Protein AF-A0A7S1YH82-F1 (afdb_monomer)

pLDDT: mean 71.72, std 12.88, range [44.72, 89.5]

Organism: NCBI:txid210454

Nearest PDB structures (foldseek):
  5imd-assembly1_A  TM=9.233E-01  e=1.480E-02  Xanthomonas campestris pv. campestris str. ATCC 33913
  5io2-assembly1_A  TM=9.195E-01  e=2.665E-02  Xanthomonas campestris pv. campestris str. ATCC 33913
  3gkm-assembly1_A  TM=9.336E-01  e=3.037E-02  Xanthomonas campestris pv. campestris
  5x6z-assembly1_D  TM=4.766E-01  e=1.179E+00  Rice dwarf virus (isolate O)
  5x6z-assembly1_C  TM=4.764E-01  e=1.988E+00  Rice dwarf virus (isolate O)

Solvent-accessible surface area (backbone atoms only — not comparable to full-atom values): 7004 Å² total; per-residue (Å²): 120,50,44,36,35,43,81,36,51,74,74,93,72,70,92,70,78,81,88,51,94,91,55,84,78,80,77,43,47,37,50,18,57,52,80,92,45,73,45,41,47,59,46,47,48,58,48,74,58,90,58,99,65,87,60,64,73,35,84,46,71,49,76,49,76,45,90,45,76,91,42,81,74,54,46,59,56,51,16,55,52,54,66,42,43,63,61,38,47,76,69,32,34,47,55,33,41,33,30,61,44,54,45,71,55,48,51,55,45,51,54,55,28,51,68,73,47,108

Foldseek 3Di:
DKEAECVLPPPVPPPDDDDDPVDDDDWRWQDILDNVDIDTPVCVQCPNDDPPPPPNDQDEEDEAEDAAAPDPVVLVVVLVVVLCCVVCVVVSYYYYYYHHDDSVSVNVRVVSSVVVND

Secondary structure (DSSP, 8-state):
-EEE-GGGS-GGG-------TTS-PPPPEEEBSSTTSEEEHHHHHHT-S-SS---TT--EEEEEE-SSTT-HHHHHHHHHHHHTHHHHHHTTEEEEEE-SS-HHHHHHHHHHHHHHH-

Mean predicted aligned error: 9.6 Å

Sequence (118 aa):
MAIAHPELLNMHRWKRTMLQIGSKFPNLRGFAQDPRKRFDLYKYIDGDDTDNSSNKNTSWSIIFVHPGDFTPVCLTELGAAAEMRIEFRNRAIKLIGFSCNDSASHRRWIRDIEYISG

Structure (mmCIF, N/CA/C/O backbone):
data_AF-A0A7S1YH82-F1
#
_entry.id   AF-A0A7S1YH82-F1
#
loop_
_atom_site.group_PDB
_atom_site.id
_atom_site.type_symbol
_atom_site.label_atom_id
_atom_site.label_alt_id
_atom_site.label_comp_id
_atom_site.label_asym_id
_atom_site.label_entity_id
_atom_site.label_seq_id
_atom_site.pdbx_PDB_ins_code
_atom_site.Cartn_x
_atom_site.Cartn_y
_atom_site.Cartn_z
_atom_site.occupancy
_atom_site.B_iso_or_equiv
_atom_site.auth_seq_id
_atom_site.auth_comp_id
_atom_site.auth_asym_id
_atom_site.auth_atom_id
_atom_site.pdbx_PDB_model_num
ATOM 1 N N . MET A 1 1 ? 5.098 2.614 6.540 1.00 55.72 1 MET A N 1
ATOM 2 C CA . MET A 1 1 ? 4.382 2.291 5.293 1.00 55.72 1 MET A CA 1
ATOM 3 C C . MET A 1 1 ? 4.760 0.868 4.930 1.00 55.72 1 MET A C 1
ATOM 5 O O . MET A 1 1 ? 5.943 0.565 4.996 1.00 55.72 1 MET A O 1
ATOM 9 N N . ALA A 1 2 ? 3.798 -0.007 4.638 1.00 58.84 2 ALA A N 1
ATOM 10 C CA . ALA A 1 2 ? 4.096 -1.363 4.157 1.00 58.84 2 ALA A CA 1
ATOM 11 C C . ALA A 1 2 ? 4.089 -1.376 2.620 1.00 58.84 2 ALA A C 1
ATOM 13 O O . ALA A 1 2 ? 3.199 -0.754 2.053 1.00 58.84 2 ALA A O 1
ATOM 14 N N . ILE A 1 3 ? 5.042 -2.058 1.964 1.00 58.09 3 ILE A N 1
ATOM 15 C CA . ILE A 1 3 ? 5.039 -2.281 0.501 1.00 58.09 3 ILE A CA 1
ATOM 16 C C . ILE A 1 3 ? 4.804 -3.763 0.201 1.00 58.09 3 ILE A C 1
ATOM 18 O O . ILE A 1 3 ? 5.516 -4.607 0.749 1.00 58.09 3 ILE A O 1
ATOM 22 N N . ALA A 1 4 ? 3.803 -4.072 -0.627 1.00 57.53 4 ALA A N 1
ATOM 23 C CA . ALA A 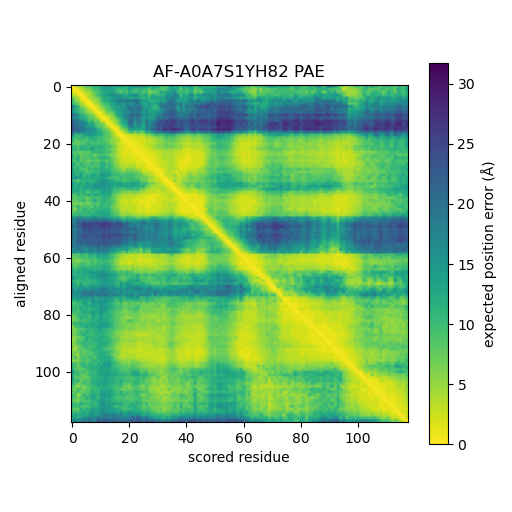1 4 ? 3.263 -5.420 -0.825 1.00 57.53 4 ALA A CA 1
ATOM 24 C C . ALA A 1 4 ? 3.363 -5.901 -2.303 1.00 57.53 4 ALA A C 1
ATOM 26 O O . ALA A 1 4 ? 3.200 -5.087 -3.207 1.00 57.53 4 ALA A O 1
ATOM 27 N N . HIS A 1 5 ? 3.623 -7.207 -2.514 1.00 55.81 5 HIS A N 1
ATOM 28 C CA . HIS A 1 5 ? 3.981 -7.898 -3.783 1.00 55.81 5 HIS A CA 1
ATOM 29 C C . HIS A 1 5 ? 2.782 -8.319 -4.686 1.00 55.81 5 HIS A C 1
ATOM 31 O O . HIS A 1 5 ? 1.675 -8.485 -4.190 1.00 55.81 5 HIS A O 1
ATOM 37 N N . PRO A 1 6 ? 2.925 -8.659 -5.984 1.00 52.34 6 PRO A N 1
ATOM 38 C CA . PRO A 1 6 ? 1.801 -9.168 -6.793 1.00 52.34 6 PRO A CA 1
ATOM 39 C C . PRO A 1 6 ? 1.473 -10.660 -6.616 1.00 52.34 6 PRO A C 1
ATOM 41 O O . PRO A 1 6 ? 0.365 -11.060 -6.947 1.00 52.34 6 PRO A O 1
ATOM 44 N N . GLU A 1 7 ? 2.341 -11.501 -6.036 1.00 52.88 7 GLU A N 1
ATOM 45 C CA . GLU A 1 7 ? 1.966 -12.888 -5.630 1.00 52.88 7 GLU A CA 1
ATOM 46 C C . GLU A 1 7 ? 0.819 -12.925 -4.599 1.00 52.88 7 GLU A C 1
ATOM 48 O O . GLU A 1 7 ? 0.230 -13.974 -4.337 1.00 52.88 7 GLU A O 1
ATOM 53 N N . LEU A 1 8 ? 0.456 -11.762 -4.046 1.00 50.41 8 LEU A N 1
ATOM 54 C CA . LEU A 1 8 ? -0.763 -11.530 -3.267 1.00 50.41 8 LEU A CA 1
ATOM 55 C C . LEU A 1 8 ? -2.041 -11.715 -4.108 1.00 50.41 8 LEU A C 1
ATOM 57 O O . LEU A 1 8 ? -3.131 -11.898 -3.562 1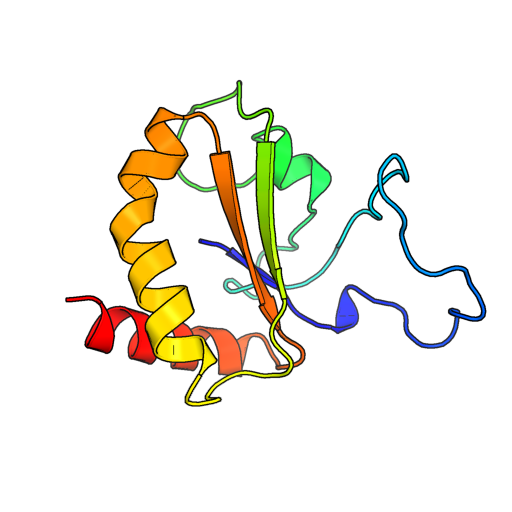.00 50.41 8 LEU A O 1
ATOM 61 N N . LEU A 1 9 ? -1.911 -11.672 -5.434 1.00 51.53 9 LEU A N 1
ATOM 62 C CA . LEU A 1 9 ? -2.965 -11.799 -6.424 1.00 51.53 9 LEU A CA 1
ATOM 63 C C . LEU A 1 9 ? -2.715 -13.093 -7.200 1.00 51.53 9 LEU A C 1
ATOM 65 O O . LEU A 1 9 ? -1.852 -13.182 -8.062 1.00 51.53 9 LEU A O 1
ATOM 69 N N . ASN A 1 10 ? -3.485 -14.135 -6.903 1.00 46.88 10 ASN A N 1
ATOM 70 C CA . ASN A 1 10 ? -3.457 -15.375 -7.674 1.00 46.88 10 ASN A CA 1
ATOM 71 C C . ASN A 1 10 ? -4.076 -15.104 -9.069 1.00 46.88 10 ASN A C 1
ATOM 73 O O . ASN A 1 10 ? -5.286 -15.255 -9.272 1.00 46.88 10 ASN A O 1
ATOM 77 N N . MET A 1 11 ? -3.262 -14.583 -9.996 1.00 46.19 11 MET A N 1
ATOM 78 C CA . MET A 1 11 ? -3.685 -13.932 -11.250 1.00 46.19 11 MET A CA 1
ATOM 79 C C . MET A 1 11 ? -4.391 -14.873 -12.239 1.00 46.19 11 MET A C 1
ATOM 81 O O . MET A 1 11 ? -5.148 -14.411 -13.087 1.00 46.19 11 MET A O 1
ATOM 85 N N . HIS A 1 12 ? -4.254 -16.194 -12.094 1.00 46.94 12 HIS A N 1
ATOM 86 C CA . HIS A 1 12 ? -4.884 -17.173 -12.990 1.00 46.94 12 HIS A CA 1
ATOM 87 C C . HIS A 1 12 ? -6.394 -17.391 -12.755 1.00 46.94 12 HIS A C 1
ATOM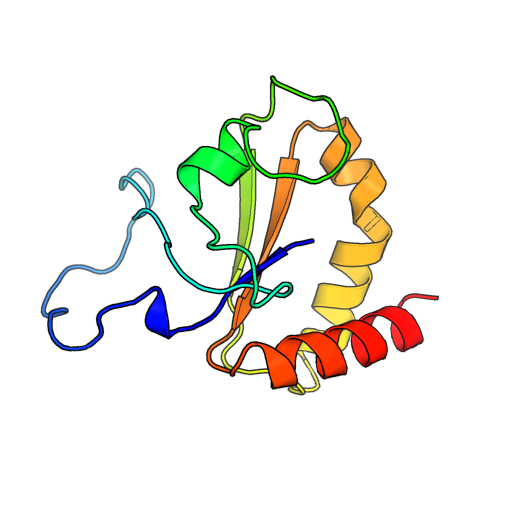 89 O O . HIS A 1 12 ? -7.027 -18.141 -13.496 1.00 46.94 12 HIS A O 1
ATOM 95 N N . ARG A 1 13 ? -7.007 -16.737 -11.752 1.00 45.59 13 ARG A N 1
ATOM 96 C CA . ARG A 1 13 ? -8.420 -16.951 -11.364 1.00 45.59 13 ARG A CA 1
ATOM 97 C C . ARG A 1 13 ? -9.323 -15.715 -11.489 1.00 45.59 13 ARG A C 1
ATOM 99 O O . ARG A 1 13 ? -10.401 -15.686 -10.892 1.00 45.59 13 ARG A O 1
ATOM 106 N N . TRP A 1 14 ? -8.924 -14.697 -12.252 1.00 44.72 14 TRP A N 1
ATOM 107 C CA . TRP A 1 14 ? -9.704 -13.463 -12.405 1.00 44.72 14 TRP A CA 1
ATOM 108 C C . TRP A 1 14 ? -10.400 -13.374 -13.767 1.00 44.72 14 TRP A C 1
ATOM 110 O O . TRP A 1 14 ? -9.931 -12.741 -14.701 1.00 44.72 14 TRP A O 1
ATOM 120 N N . LYS A 1 15 ? -11.595 -13.968 -13.838 1.00 52.12 15 LYS A N 1
ATOM 121 C CA . LYS A 1 15 ? -12.680 -13.526 -14.736 1.00 52.12 15 LYS A CA 1
ATOM 122 C C . LYS A 1 15 ? -13.664 -12.574 -14.016 1.00 52.12 15 LYS A C 1
ATOM 124 O O . LYS A 1 15 ? -14.826 -12.504 -14.393 1.00 52.12 15 LYS A O 1
ATOM 129 N N . ARG A 1 16 ? -13.278 -11.909 -12.918 1.00 57.25 16 ARG A N 1
ATOM 130 C CA . ARG A 1 16 ? -14.243 -11.370 -11.936 1.00 57.25 16 ARG A CA 1
ATOM 131 C C . ARG A 1 16 ? -14.153 -9.854 -11.737 1.00 57.25 16 ARG A C 1
ATOM 133 O O . ARG A 1 16 ? -13.107 -9.338 -11.384 1.00 57.25 16 ARG A O 1
ATOM 140 N N . THR A 1 17 ? -15.292 -9.213 -11.988 1.00 60.12 17 THR A N 1
ATOM 141 C CA . THR A 1 17 ? -15.822 -7.919 -11.527 1.00 60.12 17 THR A CA 1
ATOM 142 C C . THR A 1 17 ? -14.826 -6.897 -10.971 1.00 60.12 17 THR A C 1
ATOM 144 O O . THR A 1 17 ? -14.234 -7.091 -9.912 1.00 60.12 17 THR A O 1
ATOM 147 N N . MET A 1 18 ? -14.732 -5.758 -11.660 1.00 76.62 18 MET A N 1
ATOM 148 C CA . MET A 1 18 ? -14.086 -4.536 -11.177 1.00 76.62 18 MET A CA 1
ATOM 149 C C . MET A 1 18 ? -14.630 -4.159 -9.791 1.00 76.62 18 MET A C 1
ATOM 151 O O . MET A 1 18 ? -15.844 -4.168 -9.583 1.00 76.62 18 MET A O 1
ATOM 155 N N . LEU A 1 19 ? -13.739 -3.846 -8.846 1.00 82.44 19 LEU A N 1
ATOM 156 C CA . LEU A 1 19 ? -14.145 -3.376 -7.522 1.00 82.44 19 LEU A CA 1
ATOM 157 C C . LEU A 1 19 ? -14.906 -2.059 -7.663 1.00 82.44 19 LEU A C 1
ATOM 159 O O . LEU A 1 19 ? -14.454 -1.141 -8.342 1.00 82.44 19 LEU A O 1
ATOM 163 N N . GLN A 1 20 ? -16.055 -1.976 -7.003 1.00 87.75 20 GLN A N 1
ATOM 164 C CA . GLN A 1 20 ? -16.867 -0.766 -6.951 1.00 87.75 20 GLN A CA 1
ATOM 165 C C . GLN A 1 20 ? -16.919 -0.231 -5.525 1.00 87.75 20 GLN A C 1
ATOM 167 O O . GLN A 1 20 ? -16.689 -0.962 -4.558 1.00 87.75 20 GLN A O 1
ATOM 172 N N . ILE A 1 21 ? -17.264 1.045 -5.387 1.00 88.69 21 ILE A N 1
ATOM 173 C CA . ILE A 1 21 ? -17.536 1.647 -4.081 1.00 88.69 21 ILE A CA 1
ATOM 174 C C . ILE A 1 21 ? -18.621 0.824 -3.368 1.00 88.69 21 ILE A C 1
ATOM 176 O O . ILE A 1 21 ? -19.608 0.419 -3.978 1.00 88.69 21 ILE A O 1
ATOM 180 N N . GLY A 1 22 ? -18.400 0.525 -2.086 1.00 88.94 22 GLY A N 1
ATOM 181 C CA . GLY A 1 22 ? -19.267 -0.348 -1.285 1.00 88.94 22 GLY A CA 1
ATOM 182 C C . GLY A 1 22 ? -18.958 -1.846 -1.405 1.00 88.94 22 GLY A C 1
ATOM 183 O O . GLY A 1 22 ? -19.457 -2.636 -0.607 1.00 88.94 22 GLY A O 1
ATOM 184 N N . SER A 1 23 ? -18.098 -2.257 -2.345 1.00 89.50 23 SER A N 1
ATOM 185 C CA . SER A 1 23 ? -17.621 -3.642 -2.412 1.00 89.50 23 SER A CA 1
ATOM 186 C C . SER A 1 23 ? -16.676 -3.951 -1.253 1.00 89.50 23 SER A C 1
ATOM 188 O O . SER A 1 23 ? -15.839 -3.131 -0.874 1.00 89.50 23 SER A O 1
ATOM 190 N N . LYS A 1 24 ? -16.740 -5.181 -0.734 1.00 86.12 24 LYS A N 1
ATOM 191 C CA . LYS A 1 24 ? -15.733 -5.674 0.208 1.00 86.12 24 LYS A CA 1
ATOM 192 C C . LYS A 1 24 ? -14.397 -5.839 -0.518 1.00 86.12 24 LYS A C 1
ATOM 194 O O . LYS A 1 24 ? -14.272 -6.686 -1.401 1.00 86.12 24 LYS A O 1
ATOM 199 N N . PHE A 1 25 ? -13.403 -5.047 -0.127 1.00 87.75 25 PHE A N 1
ATOM 200 C CA . PHE A 1 25 ? -12.058 -5.133 -0.690 1.00 87.75 25 PHE A CA 1
ATOM 201 C C . PHE A 1 25 ? -11.415 -6.492 -0.351 1.00 87.75 25 PHE A C 1
ATOM 203 O O . PHE A 1 25 ? -11.534 -6.931 0.797 1.00 87.75 25 PHE A O 1
ATOM 210 N N . PRO A 1 26 ? -10.761 -7.190 -1.297 1.00 87.19 26 PRO A N 1
ATOM 211 C CA . PRO A 1 26 ? -10.174 -8.505 -1.045 1.00 87.19 26 PRO A CA 1
ATOM 212 C C . PRO A 1 26 ? -9.024 -8.437 -0.032 1.00 87.19 26 PRO A C 1
ATOM 214 O O . PRO A 1 26 ? -8.284 -7.460 0.025 1.00 87.19 26 PRO A O 1
ATOM 217 N N . ASN A 1 27 ? -8.838 -9.501 0.753 1.00 86.25 27 ASN A N 1
ATOM 218 C CA . ASN A 1 27 ? -7.668 -9.602 1.625 1.00 86.25 27 ASN A CA 1
ATOM 219 C C . ASN A 1 27 ? -6.408 -9.895 0.790 1.00 86.25 27 ASN A C 1
ATOM 221 O O . ASN A 1 27 ? -6.374 -10.887 0.058 1.00 86.25 27 ASN A O 1
ATOM 225 N N . LEU A 1 28 ? -5.379 -9.056 0.922 1.00 83.19 28 LEU A N 1
ATOM 226 C CA . LEU A 1 28 ? -4.081 -9.215 0.260 1.00 83.19 28 LEU A CA 1
ATOM 227 C C . LEU A 1 28 ? -3.131 -9.988 1.187 1.00 83.19 28 LEU A C 1
ATOM 229 O O . LEU A 1 28 ? -2.961 -9.599 2.341 1.00 83.19 28 LEU A O 1
ATOM 233 N N . ARG A 1 29 ? -2.527 -11.090 0.709 1.00 82.19 29 ARG A N 1
ATOM 234 C CA . ARG A 1 29 ? -1.744 -12.021 1.554 1.00 82.19 29 ARG A CA 1
ATOM 235 C C . ARG A 1 29 ? -0.480 -12.584 0.920 1.00 82.19 29 ARG A C 1
ATOM 237 O O . ARG A 1 29 ? -0.579 -13.249 -0.106 1.00 82.19 29 ARG A O 1
ATOM 244 N N . GLY A 1 30 ? 0.680 -12.425 1.564 1.00 77.69 30 GLY A N 1
ATOM 245 C CA . GLY A 1 30 ? 1.989 -12.857 1.033 1.00 77.69 30 GLY A CA 1
ATOM 246 C C . GLY A 1 30 ? 3.130 -11.932 1.448 1.00 77.69 30 GLY A C 1
ATOM 247 O O . GLY A 1 30 ? 3.046 -11.322 2.503 1.00 77.69 30 GLY A O 1
ATOM 248 N N . PHE A 1 31 ? 4.227 -11.880 0.698 1.00 75.19 31 PHE A N 1
ATOM 249 C CA . PHE A 1 31 ? 5.439 -11.199 1.166 1.00 75.19 31 PHE A CA 1
ATOM 250 C C . PHE A 1 31 ? 5.383 -9.682 0.947 1.00 75.19 31 PHE A C 1
ATOM 252 O O . PHE A 1 31 ? 4.894 -9.205 -0.077 1.00 75.19 31 PHE A O 1
ATOM 259 N N . ALA A 1 32 ? 5.886 -8.938 1.930 1.00 74.44 32 ALA A N 1
ATOM 260 C CA . ALA A 1 32 ? 6.041 -7.486 1.887 1.00 74.44 32 ALA A CA 1
ATOM 261 C C . ALA A 1 32 ? 7.536 -7.121 1.993 1.00 74.44 32 ALA A C 1
ATOM 263 O O . ALA A 1 32 ? 8.401 -7.915 1.620 1.00 74.44 32 ALA A O 1
ATOM 264 N N . GLN A 1 33 ? 7.856 -5.930 2.508 1.00 68.00 33 GLN A N 1
ATOM 265 C CA . GLN A 1 33 ? 9.232 -5.449 2.685 1.00 68.00 33 GLN A CA 1
ATOM 266 C C . GLN A 1 33 ? 10.140 -6.437 3.448 1.00 68.00 33 GLN A C 1
ATOM 268 O O . GLN A 1 33 ? 11.294 -6.634 3.051 1.00 68.00 33 GLN A O 1
ATOM 273 N N . ASP A 1 34 ? 9.640 -7.055 4.527 1.00 69.69 34 ASP A N 1
ATOM 274 C CA . ASP A 1 34 ? 10.356 -8.113 5.248 1.00 69.69 34 ASP A CA 1
ATOM 275 C C . ASP A 1 34 ? 10.011 -9.481 4.638 1.00 69.69 34 ASP A C 1
ATOM 277 O O . ASP A 1 34 ? 8.899 -9.976 4.835 1.00 69.69 34 ASP A O 1
ATOM 281 N N . PRO A 1 35 ? 10.948 -10.141 3.935 1.00 64.38 35 PRO A N 1
ATOM 282 C CA . PRO A 1 35 ? 10.690 -11.432 3.302 1.00 64.38 35 PRO A CA 1
ATOM 283 C C . PRO A 1 35 ? 10.474 -12.558 4.325 1.00 64.38 35 PRO A C 1
ATOM 285 O O . PRO A 1 35 ? 10.012 -13.637 3.965 1.00 64.38 35 PRO A O 1
ATOM 288 N N . ARG A 1 36 ? 10.790 -12.331 5.609 1.00 63.84 36 ARG A N 1
ATOM 289 C CA . ARG A 1 36 ? 10.557 -13.298 6.693 1.00 63.84 36 ARG A CA 1
ATOM 290 C C . ARG A 1 36 ? 9.132 -13.235 7.238 1.00 63.84 36 ARG A C 1
ATOM 292 O O . ARG A 1 36 ? 8.735 -14.126 7.986 1.00 63.84 36 ARG A O 1
ATOM 299 N N . LYS A 1 37 ? 8.365 -12.201 6.883 1.00 69.19 37 LYS A N 1
ATOM 300 C CA . LYS A 1 37 ? 7.006 -11.981 7.378 1.00 69.19 37 LYS A CA 1
ATOM 301 C C . LYS A 1 37 ? 6.013 -12.012 6.226 1.00 69.19 37 LYS A C 1
ATOM 303 O O . LYS A 1 37 ? 6.192 -11.367 5.195 1.00 69.19 37 LYS A O 1
ATOM 308 N N . ARG A 1 38 ? 4.933 -12.767 6.419 1.00 75.38 38 ARG A N 1
ATOM 309 C CA . ARG A 1 38 ? 3.783 -12.722 5.516 1.00 75.38 38 ARG A CA 1
ATOM 310 C C . ARG A 1 38 ? 2.853 -11.605 5.966 1.00 75.38 38 ARG A C 1
ATOM 312 O O . ARG A 1 38 ? 2.308 -11.664 7.061 1.00 75.38 38 ARG A O 1
ATOM 319 N N . PHE A 1 39 ? 2.659 -10.640 5.088 1.00 82.44 39 PHE A N 1
ATOM 320 C CA . PHE A 1 39 ? 1.627 -9.626 5.174 1.00 82.44 39 PHE A CA 1
ATOM 321 C C . PHE A 1 39 ? 0.240 -10.257 4.996 1.00 82.44 39 PHE A C 1
ATOM 323 O O . PHE A 1 39 ? 0.047 -11.126 4.139 1.00 82.44 39 PHE A O 1
ATOM 330 N N . ASP A 1 40 ? -0.716 -9.811 5.807 1.00 86.19 40 ASP A N 1
ATOM 331 C CA . ASP A 1 40 ? -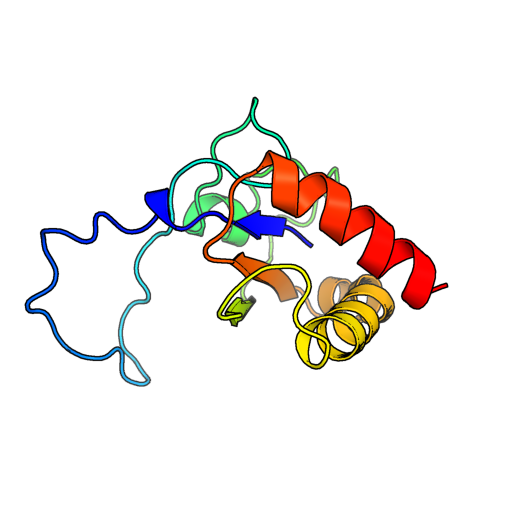2.155 -10.051 5.665 1.00 86.19 40 ASP A CA 1
ATOM 332 C C . ASP A 1 40 ? -2.848 -8.705 5.884 1.00 86.19 40 ASP A C 1
ATOM 334 O O . ASP A 1 40 ? -2.736 -8.120 6.963 1.00 86.19 40 ASP A O 1
ATOM 338 N N . LEU A 1 41 ? -3.528 -8.197 4.853 1.00 84.12 41 LEU A N 1
ATOM 339 C CA . LEU A 1 41 ? -4.111 -6.856 4.864 1.00 84.12 41 LEU A CA 1
ATOM 340 C C . LEU A 1 41 ? -5.078 -6.665 6.029 1.00 84.12 41 LEU A C 1
ATOM 342 O O . LEU A 1 41 ? -5.019 -5.644 6.702 1.00 84.12 41 LEU A O 1
ATOM 346 N N . TYR A 1 42 ? -5.971 -7.621 6.272 1.00 86.25 42 TYR A N 1
ATOM 347 C CA . TYR A 1 42 ? -6.981 -7.459 7.319 1.00 86.25 42 TYR A CA 1
ATOM 348 C C . TYR A 1 42 ? -6.335 -7.443 8.702 1.00 86.25 42 TYR A C 1
ATOM 350 O O . TYR A 1 42 ? -6.625 -6.554 9.492 1.00 86.25 42 TYR A O 1
ATOM 358 N N . LYS A 1 43 ? -5.367 -8.331 8.952 1.00 83.88 43 LYS A N 1
ATOM 359 C CA . LYS A 1 43 ? -4.584 -8.307 10.198 1.00 83.88 43 LYS A CA 1
ATOM 360 C C . LYS A 1 43 ? -3.806 -7.009 10.377 1.00 83.88 43 LYS A C 1
ATOM 362 O O . LYS A 1 43 ? -3.743 -6.463 11.479 1.00 83.88 43 LYS A O 1
ATOM 367 N N . TYR A 1 44 ? -3.218 -6.512 9.291 1.00 80.56 44 TYR A N 1
ATOM 368 C CA . TYR A 1 44 ? -2.505 -5.247 9.301 1.00 80.56 44 TYR A CA 1
ATOM 369 C C . TYR A 1 44 ? -3.444 -4.092 9.647 1.00 80.56 44 TYR A C 1
ATOM 371 O O . TYR A 1 44 ? -3.085 -3.286 10.497 1.00 80.56 44 TYR A O 1
ATOM 379 N N . ILE A 1 45 ? -4.652 -4.034 9.076 1.00 81.50 45 ILE A N 1
ATOM 380 C CA . ILE A 1 45 ? -5.670 -3.020 9.399 1.00 81.50 45 ILE A CA 1
ATOM 381 C C . ILE A 1 45 ? -6.102 -3.142 10.865 1.00 81.50 45 ILE A C 1
ATOM 383 O O . ILE A 1 45 ? -5.983 -2.164 11.604 1.00 81.50 45 ILE A O 1
ATOM 387 N N . ASP A 1 46 ? -6.456 -4.350 11.305 1.00 78.56 46 ASP A N 1
ATOM 388 C CA . ASP A 1 46 ? -6.977 -4.644 12.647 1.00 78.56 46 ASP A CA 1
ATOM 389 C C . ASP A 1 46 ? -5.930 -4.472 13.770 1.00 78.56 46 ASP A C 1
ATOM 391 O O . ASP A 1 46 ? -6.280 -4.392 14.945 1.00 78.56 46 ASP A O 1
ATOM 395 N N . GLY A 1 47 ? -4.639 -4.344 13.431 1.00 67.06 47 GLY A N 1
ATOM 396 C CA . GLY A 1 47 ? -3.579 -3.979 14.383 1.00 67.06 47 GLY A CA 1
ATOM 397 C C . GLY A 1 47 ? -2.737 -5.130 14.929 1.00 67.06 47 GLY A C 1
ATOM 398 O O . GLY A 1 47 ? -2.105 -4.958 15.966 1.00 67.06 47 GLY A O 1
ATOM 399 N N . ASP A 1 48 ? -2.696 -6.268 14.235 1.00 60.84 48 ASP A N 1
ATOM 400 C CA . ASP A 1 48 ? -1.903 -7.455 14.610 1.00 60.84 48 ASP A CA 1
ATOM 401 C C . ASP A 1 48 ? -0.486 -7.461 13.987 1.00 60.84 48 ASP A C 1
ATOM 403 O O . ASP A 1 48 ? 0.373 -8.256 14.361 1.00 60.84 48 ASP A O 1
ATOM 407 N N . ASP A 1 49 ? -0.189 -6.560 13.043 1.00 55.56 49 ASP A N 1
ATOM 408 C CA . ASP A 1 49 ? 1.089 -6.564 12.319 1.00 55.56 49 ASP A CA 1
ATOM 409 C C . ASP A 1 49 ? 2.066 -5.469 12.796 1.00 55.56 49 ASP A C 1
ATOM 411 O O . ASP A 1 49 ? 1.971 -4.300 12.429 1.00 55.56 49 ASP A O 1
ATOM 415 N N . THR A 1 50 ? 2.991 -5.912 13.652 1.00 53.28 50 THR A N 1
ATOM 416 C CA . THR A 1 50 ? 4.438 -5.622 13.783 1.00 53.28 50 THR A CA 1
ATOM 417 C C . THR A 1 50 ? 5.086 -4.275 13.399 1.00 53.28 50 THR A C 1
ATOM 419 O O . THR A 1 50 ? 6.315 -4.219 13.333 1.00 53.28 50 THR A O 1
ATOM 422 N N . ASP A 1 51 ? 4.361 -3.168 13.255 1.00 50.19 51 ASP A N 1
ATOM 423 C CA . ASP A 1 51 ? 4.931 -1.870 13.644 1.00 50.19 51 ASP A CA 1
ATOM 424 C C . ASP A 1 51 ? 4.780 -1.798 15.172 1.00 50.19 51 ASP A C 1
ATOM 426 O O . ASP A 1 51 ? 3.713 -2.123 15.691 1.00 50.19 51 ASP A O 1
ATOM 430 N N . ASN A 1 52 ? 5.808 -1.405 15.929 1.00 49.56 52 ASN A N 1
ATOM 431 C CA . ASN A 1 52 ? 5.761 -1.282 17.403 1.00 49.56 52 ASN A CA 1
ATOM 432 C C . ASN A 1 52 ? 4.784 -0.171 17.881 1.00 49.56 52 ASN A C 1
ATOM 434 O O . ASN A 1 52 ? 4.943 0.420 18.947 1.00 49.56 52 ASN A O 1
ATOM 438 N N . SER A 1 53 ? 3.780 0.158 17.069 1.00 50.12 53 SER A N 1
ATOM 439 C CA . SER A 1 53 ? 2.723 1.116 17.303 1.00 50.12 53 SER A CA 1
ATOM 440 C C . SER A 1 53 ? 1.508 0.370 17.847 1.00 50.12 53 SER A C 1
ATOM 442 O O . SER A 1 53 ? 0.714 -0.207 17.112 1.00 50.12 53 SER A O 1
ATOM 444 N N . SER A 1 54 ? 1.364 0.412 19.168 1.00 49.72 54 SER A N 1
ATOM 445 C CA . SER A 1 54 ? 0.309 -0.189 19.995 1.00 49.72 54 SER A CA 1
ATOM 446 C C . SER A 1 54 ? -1.121 0.317 19.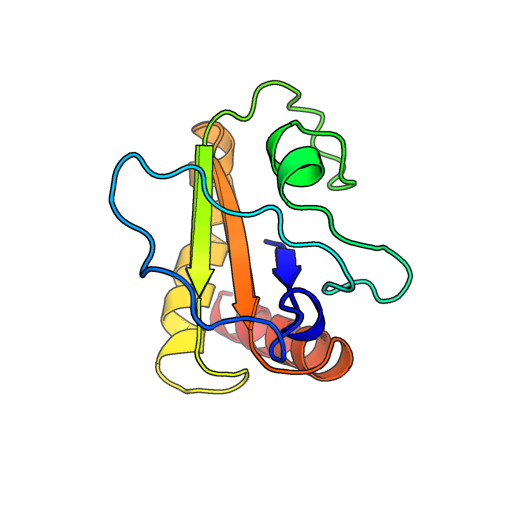726 1.00 49.72 54 SER A C 1
ATOM 448 O O . SER A 1 54 ? -2.004 0.168 20.574 1.00 49.72 54 SER A O 1
ATOM 450 N N . ASN A 1 55 ? -1.393 0.916 18.564 1.00 52.50 55 ASN A N 1
ATOM 451 C CA . ASN A 1 55 ? -2.676 1.541 18.280 1.00 52.50 55 ASN A CA 1
ATOM 452 C C . ASN A 1 55 ? -3.682 0.521 17.714 1.00 52.50 55 ASN A C 1
ATOM 454 O O . ASN A 1 55 ? -3.913 0.431 16.507 1.00 52.50 55 ASN A O 1
ATOM 458 N N . LYS A 1 56 ? -4.286 -0.251 18.628 1.00 54.91 56 LYS A N 1
ATOM 459 C CA . LYS A 1 56 ? -5.312 -1.289 18.387 1.00 54.91 56 LYS A CA 1
ATOM 460 C C . LYS A 1 56 ? -6.628 -0.795 17.748 1.00 54.91 56 LYS A C 1
ATOM 462 O O . LYS A 1 56 ? -7.502 -1.611 17.500 1.00 54.91 56 LYS A O 1
ATOM 467 N N . ASN A 1 57 ? -6.775 0.503 17.467 1.00 57.50 57 ASN A N 1
ATOM 468 C CA . ASN A 1 57 ? -8.019 1.128 16.984 1.00 57.50 57 ASN A CA 1
ATOM 469 C C . ASN A 1 57 ? -7.888 1.757 15.583 1.00 57.50 57 ASN A C 1
ATOM 471 O O . ASN A 1 57 ? -8.448 2.820 15.312 1.00 57.50 57 ASN A O 1
ATOM 475 N N . THR A 1 58 ? -7.132 1.143 14.670 1.00 64.88 58 THR A N 1
ATOM 476 C CA . THR A 1 58 ? -7.086 1.651 13.286 1.00 64.88 58 THR A CA 1
ATOM 477 C C . THR A 1 58 ? -8.333 1.191 12.531 1.00 64.88 58 THR A C 1
ATOM 479 O O . THR A 1 58 ? -8.587 -0.004 12.457 1.00 64.88 58 THR A O 1
ATOM 482 N N . SER A 1 59 ? -9.108 2.123 11.974 1.00 71.69 59 SER A N 1
ATOM 483 C CA . SER A 1 59 ? -10.353 1.812 11.242 1.00 71.69 59 SER A CA 1
ATOM 484 C C . SER A 1 59 ? -10.242 2.015 9.733 1.00 71.69 59 SER A C 1
ATOM 486 O O . SER A 1 59 ? -11.046 1.468 8.981 1.00 71.69 59 SER A O 1
ATOM 488 N N . TRP A 1 60 ? -9.236 2.765 9.277 1.00 85.19 60 TRP A N 1
ATOM 489 C CA . TRP A 1 60 ? -9.101 3.154 7.878 1.00 85.19 60 TRP A CA 1
ATOM 490 C C . TRP A 1 60 ? -7.712 2.844 7.336 1.00 85.19 60 TRP A C 1
ATOM 492 O O . TRP A 1 60 ? -6.704 2.848 8.048 1.00 85.19 60 TRP A O 1
ATOM 502 N N . SER A 1 61 ? -7.649 2.568 6.039 1.00 87.56 61 SER A N 1
ATOM 503 C CA . SER A 1 61 ? -6.389 2.393 5.326 1.00 87.56 61 SER A CA 1
ATOM 504 C C . SER A 1 61 ? -6.450 3.016 3.951 1.00 87.56 61 SER A C 1
ATOM 506 O O . SER A 1 61 ? -7.481 2.971 3.283 1.00 87.56 61 SER A O 1
ATOM 508 N N . ILE A 1 62 ? -5.318 3.581 3.547 1.00 88.25 62 ILE A N 1
ATOM 509 C CA . ILE A 1 62 ? -5.098 4.101 2.203 1.00 88.25 62 ILE A CA 1
ATOM 510 C C . ILE A 1 62 ? -4.095 3.167 1.533 1.00 88.25 62 ILE A C 1
ATOM 512 O O . ILE A 1 62 ? -3.007 2.932 2.064 1.00 88.25 62 ILE A O 1
ATOM 516 N N . ILE A 1 63 ? -4.493 2.615 0.386 1.00 86.31 63 ILE A N 1
ATOM 517 C CA . ILE A 1 63 ? -3.665 1.727 -0.430 1.00 86.31 63 ILE A CA 1
ATOM 518 C C . ILE A 1 63 ? -3.296 2.479 -1.706 1.00 86.31 63 ILE A C 1
ATOM 520 O O . ILE A 1 63 ? -4.147 2.708 -2.564 1.00 86.31 63 ILE A O 1
ATOM 524 N N . PHE A 1 64 ? -2.025 2.843 -1.828 1.00 83.56 64 PHE A N 1
ATOM 525 C CA . PHE A 1 64 ? -1.450 3.393 -3.047 1.00 83.56 64 PHE A CA 1
ATOM 526 C C . PHE A 1 64 ? -0.975 2.239 -3.925 1.00 83.56 64 PHE A C 1
ATOM 528 O O . PHE A 1 64 ? 0.006 1.571 -3.607 1.00 83.56 64 PHE A O 1
ATOM 535 N N . VAL A 1 65 ? -1.696 1.980 -5.013 1.00 76.88 65 VAL A N 1
ATOM 536 C CA . VAL A 1 65 ? -1.331 0.951 -5.991 1.00 76.88 65 VAL A CA 1
ATOM 537 C C . VAL A 1 65 ? -0.516 1.604 -7.092 1.00 76.88 65 VAL A C 1
ATOM 539 O O . VAL A 1 65 ? -0.993 2.534 -7.738 1.00 76.88 65 VAL A O 1
ATOM 542 N N . HIS A 1 66 ? 0.688 1.102 -7.326 1.00 73.75 66 HIS A N 1
ATOM 543 C CA . HIS A 1 66 ? 1.550 1.567 -8.400 1.00 73.75 66 HIS A CA 1
ATOM 544 C C . HIS A 1 66 ? 1.888 0.416 -9.361 1.00 73.75 66 HIS A C 1
ATOM 546 O O . HIS A 1 66 ? 1.937 -0.750 -8.957 1.00 73.75 66 HIS A O 1
ATOM 552 N N . PRO A 1 67 ? 2.095 0.720 -10.657 1.00 67.75 67 PRO A N 1
ATOM 553 C CA . PRO A 1 67 ? 2.327 -0.300 -11.677 1.00 67.75 67 PRO A CA 1
ATOM 554 C C . PRO A 1 67 ? 3.678 -1.013 -11.517 1.00 67.75 67 PRO A C 1
ATOM 556 O O . PRO A 1 67 ? 3.811 -2.151 -11.960 1.00 67.75 67 PRO A O 1
ATOM 559 N N . GLY A 1 68 ? 4.660 -0.378 -10.868 1.00 68.31 68 GLY A N 1
ATOM 560 C CA . GLY A 1 68 ? 5.941 -0.996 -10.526 1.00 68.31 68 GLY A CA 1
ATOM 561 C C . GLY A 1 68 ? 6.860 -0.079 -9.717 1.00 68.31 68 GLY A C 1
ATOM 562 O O . GLY A 1 68 ? 6.577 1.109 -9.563 1.00 68.31 68 GLY A O 1
ATOM 563 N N . ASP A 1 69 ? 7.926 -0.644 -9.159 1.00 66.62 69 ASP A N 1
ATOM 564 C CA . ASP A 1 69 ? 8.985 0.087 -8.456 1.00 66.62 69 ASP A CA 1
ATOM 565 C C . ASP A 1 69 ? 9.774 0.977 -9.441 1.00 66.62 69 ASP A C 1
ATOM 567 O O . ASP A 1 69 ? 9.854 0.687 -10.637 1.00 66.62 69 ASP A O 1
ATOM 571 N N . PHE A 1 70 ? 10.405 2.041 -8.931 1.00 69.00 70 PHE A N 1
ATOM 572 C CA . PHE A 1 70 ? 11.295 2.946 -9.686 1.00 69.00 70 PHE A CA 1
ATOM 573 C C . PHE A 1 70 ? 10.649 3.745 -10.832 1.00 69.00 70 PHE A C 1
ATOM 575 O O . PHE A 1 70 ? 11.351 4.282 -11.691 1.00 69.00 70 PHE A O 1
ATOM 582 N N . THR A 1 71 ? 9.323 3.890 -10.852 1.00 63.72 71 THR A N 1
ATOM 583 C CA . THR A 1 71 ? 8.658 4.803 -11.791 1.00 63.72 71 THR A CA 1
ATOM 584 C C . THR A 1 71 ? 8.693 6.247 -11.261 1.00 63.72 71 THR A C 1
ATOM 586 O O . THR A 1 71 ? 8.308 6.474 -10.110 1.00 63.72 71 THR A O 1
ATOM 589 N N . PRO A 1 72 ? 9.101 7.245 -12.071 1.00 55.59 72 PRO A N 1
ATOM 590 C CA . PRO A 1 72 ? 9.395 8.607 -11.601 1.00 55.59 72 PRO A CA 1
ATOM 591 C C . PRO A 1 72 ? 8.182 9.375 -11.053 1.00 55.59 72 PRO A C 1
ATOM 593 O O . PRO A 1 72 ? 8.357 10.283 -10.252 1.00 55.59 72 PRO A O 1
ATOM 596 N N . VAL A 1 73 ? 6.959 8.990 -11.430 1.00 58.59 73 VAL A N 1
ATOM 597 C CA . VAL A 1 73 ? 5.717 9.548 -10.860 1.00 58.59 73 VAL A CA 1
ATOM 598 C C . VAL A 1 73 ? 5.489 9.057 -9.424 1.00 58.59 73 VAL A C 1
ATOM 600 O O . VAL A 1 73 ? 5.008 9.795 -8.576 1.00 58.59 73 VAL A O 1
ATOM 603 N N . CYS A 1 74 ? 5.881 7.819 -9.122 1.00 65.25 74 CYS A N 1
ATOM 604 C CA . CYS A 1 74 ? 5.530 7.169 -7.862 1.00 65.25 74 CYS A CA 1
ATOM 605 C C . CYS A 1 74 ? 6.477 7.519 -6.710 1.00 65.25 74 CYS A C 1
ATOM 607 O O . CYS A 1 74 ? 6.077 7.400 -5.558 1.00 65.25 74 CYS A O 1
ATOM 609 N N . LEU A 1 75 ? 7.714 7.942 -6.988 1.00 68.50 75 LEU A N 1
ATOM 610 C CA . LEU A 1 75 ? 8.692 8.251 -5.937 1.00 68.50 75 LEU A CA 1
ATOM 611 C C . LEU A 1 75 ? 8.343 9.520 -5.154 1.00 68.50 75 LEU A C 1
ATOM 613 O O . LEU A 1 75 ? 8.439 9.518 -3.932 1.00 68.50 75 LEU A O 1
ATOM 617 N N . THR A 1 76 ? 7.897 10.578 -5.830 1.00 72.69 76 THR A N 1
ATOM 618 C CA . THR A 1 76 ? 7.520 11.836 -5.170 1.00 72.69 76 THR A CA 1
ATOM 619 C C . THR A 1 76 ? 6.181 11.722 -4.441 1.00 72.69 76 THR A C 1
ATOM 621 O O . THR A 1 76 ? 6.063 12.192 -3.313 1.00 72.69 76 THR A O 1
ATOM 624 N N . GLU A 1 77 ? 5.190 11.042 -5.028 1.00 75.00 77 GLU A N 1
ATOM 625 C CA . GLU A 1 77 ? 3.890 10.798 -4.384 1.00 75.00 77 GLU A CA 1
ATOM 626 C C . GLU A 1 77 ? 4.020 9.913 -3.134 1.00 75.00 77 GLU A C 1
ATOM 628 O O . GLU A 1 77 ? 3.444 10.223 -2.088 1.00 75.00 77 GLU A O 1
ATOM 633 N N . LEU A 1 78 ? 4.808 8.832 -3.210 1.00 75.25 78 LEU A N 1
ATOM 634 C CA . LEU A 1 78 ? 5.061 7.973 -2.052 1.00 75.25 78 LEU A CA 1
ATOM 635 C C . LEU A 1 78 ? 5.952 8.647 -1.012 1.00 75.25 78 LEU A C 1
ATOM 637 O O . LEU A 1 78 ? 5.743 8.404 0.174 1.00 75.25 78 LEU A O 1
ATOM 641 N N . GLY A 1 79 ? 6.895 9.494 -1.431 1.00 77.56 79 GLY A N 1
ATOM 642 C CA . GLY A 1 79 ? 7.704 10.293 -0.513 1.00 77.56 79 GLY A CA 1
ATOM 643 C C . GLY A 1 79 ? 6.852 11.262 0.305 1.00 77.56 79 GLY A C 1
ATOM 644 O O . GLY A 1 79 ? 6.861 11.206 1.532 1.00 77.56 79 GLY A O 1
ATOM 645 N N . ALA A 1 80 ? 5.976 12.027 -0.353 1.00 82.75 80 ALA A N 1
ATOM 646 C CA . ALA A 1 80 ? 5.027 12.904 0.336 1.00 82.75 80 ALA A CA 1
ATOM 647 C C . ALA A 1 80 ? 4.092 12.122 1.283 1.00 82.75 80 ALA A C 1
ATOM 649 O O . ALA A 1 80 ? 3.836 12.536 2.417 1.00 82.75 80 ALA A O 1
ATOM 650 N N . ALA A 1 81 ? 3.596 10.953 0.859 1.00 82.38 81 ALA A N 1
ATOM 651 C CA . ALA A 1 81 ? 2.799 10.085 1.727 1.00 82.38 81 ALA A CA 1
ATOM 652 C C . ALA A 1 81 ? 3.604 9.558 2.933 1.00 82.38 81 ALA A C 1
ATOM 654 O O . ALA A 1 81 ? 3.053 9.419 4.030 1.00 82.38 81 ALA A O 1
ATOM 655 N N . ALA A 1 82 ? 4.895 9.272 2.748 1.00 81.25 82 ALA A N 1
ATOM 656 C CA . ALA A 1 82 ? 5.793 8.820 3.804 1.00 81.25 82 ALA A CA 1
ATOM 657 C C . ALA A 1 82 ? 6.085 9.928 4.830 1.00 81.25 82 ALA A C 1
ATOM 659 O O . ALA A 1 82 ? 6.014 9.649 6.030 1.00 81.25 82 ALA A O 1
ATOM 660 N N . GLU A 1 83 ? 6.313 11.169 4.393 1.00 85.00 83 GLU A N 1
ATOM 661 C CA . GLU A 1 83 ? 6.467 12.340 5.273 1.00 85.00 83 GLU A CA 1
ATOM 662 C C . GLU A 1 83 ? 5.221 12.548 6.149 1.00 85.00 83 GLU A C 1
ATOM 664 O O . GLU A 1 83 ? 5.303 12.690 7.372 1.00 85.00 83 GLU A O 1
ATOM 669 N N . MET A 1 84 ? 4.032 12.432 5.551 1.00 85.38 84 MET A N 1
ATOM 670 C CA . MET A 1 84 ? 2.751 12.566 6.253 1.00 85.38 84 MET A CA 1
ATOM 671 C C . MET A 1 84 ? 2.394 11.361 7.144 1.00 85.38 84 MET A C 1
ATOM 673 O O . MET A 1 84 ? 1.323 11.342 7.762 1.00 85.38 84 MET A O 1
ATOM 677 N N . ARG A 1 85 ? 3.257 10.337 7.270 1.00 80.88 85 ARG A N 1
ATOM 678 C CA . ARG A 1 85 ? 2.966 9.115 8.049 1.00 80.88 85 ARG A CA 1
ATOM 679 C C . ARG A 1 85 ? 2.506 9.421 9.473 1.00 80.88 85 ARG A C 1
ATOM 681 O O . ARG A 1 85 ? 1.616 8.739 9.982 1.00 80.88 85 ARG A O 1
ATOM 688 N N . ILE A 1 86 ? 3.114 10.412 10.127 1.00 81.88 86 ILE A N 1
ATOM 689 C CA . ILE A 1 86 ? 2.757 10.795 11.500 1.00 81.88 86 ILE A CA 1
ATOM 690 C C . ILE A 1 86 ? 1.338 11.373 11.543 1.00 81.88 86 ILE A C 1
ATOM 6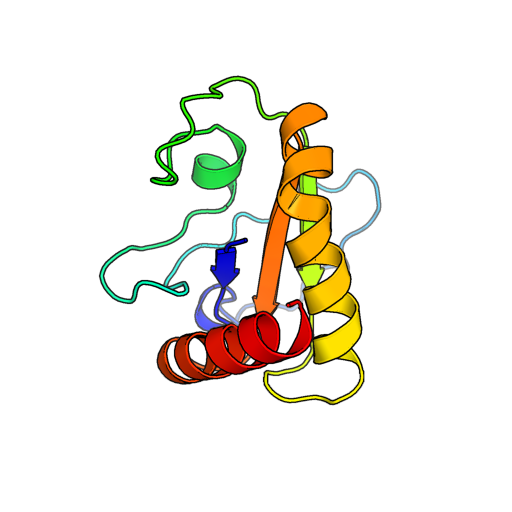92 O O . ILE A 1 86 ? 0.554 10.998 12.414 1.00 81.88 86 ILE A O 1
ATOM 696 N N . GLU A 1 87 ? 0.978 12.221 10.581 1.00 87.31 87 GLU A N 1
ATOM 697 C CA . GLU A 1 87 ? -0.353 12.824 10.497 1.00 87.31 87 GLU A CA 1
ATOM 698 C C . GLU A 1 87 ? -1.440 11.781 10.237 1.00 87.31 87 GLU A C 1
ATOM 700 O O . GLU A 1 87 ? -2.466 11.767 10.919 1.00 87.31 87 GLU A O 1
ATOM 705 N N . PHE A 1 88 ? -1.199 10.858 9.300 1.00 86.06 88 PHE A N 1
ATOM 706 C CA . PHE A 1 88 ? -2.116 9.750 9.033 1.00 86.06 88 PHE A CA 1
ATOM 707 C C . PHE A 1 88 ? -2.265 8.837 10.249 1.00 86.06 88 PHE A C 1
ATOM 709 O O . PHE A 1 88 ? -3.383 8.463 10.610 1.00 86.06 88 PHE A O 1
ATOM 716 N N . ARG A 1 89 ? -1.164 8.552 10.954 1.00 82.00 89 ARG A N 1
ATOM 717 C CA . ARG A 1 89 ? -1.204 7.768 12.192 1.00 82.00 89 ARG A CA 1
ATOM 718 C C . ARG A 1 89 ? -2.040 8.452 13.275 1.00 82.00 89 ARG A C 1
ATOM 720 O O . ARG A 1 89 ? -2.824 7.775 13.936 1.00 82.00 89 ARG A O 1
ATOM 727 N N . ASN A 1 90 ? -1.921 9.771 13.431 1.00 84.62 90 ASN A N 1
ATOM 728 C CA . ASN A 1 90 ? -2.722 10.545 14.388 1.00 84.62 90 ASN A CA 1
ATOM 729 C C . ASN A 1 90 ? -4.225 10.515 14.056 1.00 84.62 90 ASN A C 1
ATOM 731 O O . ASN A 1 90 ? -5.053 10.670 14.948 1.00 84.62 90 ASN A O 1
ATOM 735 N N . ARG A 1 91 ? -4.580 10.260 12.791 1.00 86.94 91 ARG A N 1
ATOM 736 C CA . ARG A 1 91 ? -5.961 10.086 12.312 1.00 86.94 91 ARG A CA 1
ATOM 737 C C . ARG A 1 91 ? -6.431 8.626 12.316 1.00 86.94 91 ARG A C 1
ATOM 739 O O . ARG A 1 91 ? -7.491 8.339 11.770 1.00 86.94 91 ARG A O 1
ATOM 746 N N . ALA A 1 92 ? -5.656 7.708 12.899 1.00 84.88 92 ALA A N 1
ATOM 747 C CA . ALA A 1 92 ? -5.925 6.270 12.872 1.00 84.88 92 ALA A CA 1
ATOM 748 C C . ALA A 1 92 ? -6.067 5.708 11.440 1.00 84.88 92 ALA A C 1
ATOM 750 O O . ALA A 1 92 ? -6.919 4.856 11.173 1.00 84.88 92 ALA A O 1
ATOM 751 N N . ILE A 1 93 ? -5.215 6.190 10.527 1.00 86.94 93 ILE A N 1
ATOM 752 C CA . ILE A 1 93 ? -5.097 5.719 9.144 1.00 86.94 93 ILE A CA 1
ATOM 753 C C . ILE A 1 93 ? -3.769 4.979 8.979 1.00 86.94 93 ILE A C 1
ATOM 755 O O . ILE A 1 93 ? -2.707 5.481 9.358 1.00 86.94 93 ILE A O 1
ATOM 759 N N . LYS A 1 94 ? -3.818 3.796 8.360 1.00 85.38 94 LYS A N 1
ATOM 760 C CA . LYS A 1 94 ? -2.625 3.052 7.939 1.00 85.38 94 LYS A CA 1
ATOM 761 C C . LYS A 1 94 ? -2.344 3.242 6.449 1.00 85.38 94 LYS A C 1
ATOM 763 O O . LYS A 1 94 ? -3.243 3.133 5.617 1.00 85.38 94 LYS A O 1
ATOM 768 N N . LEU A 1 95 ? -1.081 3.513 6.126 1.00 85.19 95 LEU A N 1
ATOM 769 C CA . LEU A 1 95 ? -0.609 3.703 4.755 1.00 85.19 95 LEU A CA 1
ATOM 770 C C . LEU A 1 95 ? 0.067 2.444 4.210 1.00 85.19 95 LEU A C 1
ATOM 772 O O . LEU A 1 95 ? 1.004 1.915 4.825 1.00 85.19 95 LEU A O 1
ATOM 776 N N . ILE A 1 96 ? -0.370 2.025 3.023 1.00 84.69 96 ILE A N 1
ATOM 777 C CA . ILE A 1 96 ? 0.128 0.848 2.309 1.00 84.69 96 ILE A CA 1
ATOM 778 C C . ILE A 1 96 ? 0.507 1.266 0.884 1.00 84.69 96 ILE A C 1
ATOM 780 O O . ILE A 1 96 ? -0.322 1.810 0.162 1.00 84.69 96 ILE A O 1
ATOM 784 N N . GLY A 1 97 ? 1.743 0.989 0.479 1.00 82.62 97 GLY A N 1
ATOM 785 C CA . GLY A 1 97 ? 2.156 0.955 -0.922 1.00 82.62 97 GLY A CA 1
ATOM 786 C C . GLY A 1 97 ? 1.975 -0.457 -1.487 1.00 82.62 97 GLY A C 1
ATOM 787 O O . GLY A 1 97 ? 2.201 -1.450 -0.797 1.00 82.62 97 GLY A O 1
ATOM 788 N N . PHE A 1 98 ? 1.543 -0.581 -2.733 1.00 80.88 98 PHE A N 1
ATOM 789 C CA . PHE A 1 98 ? 1.347 -1.871 -3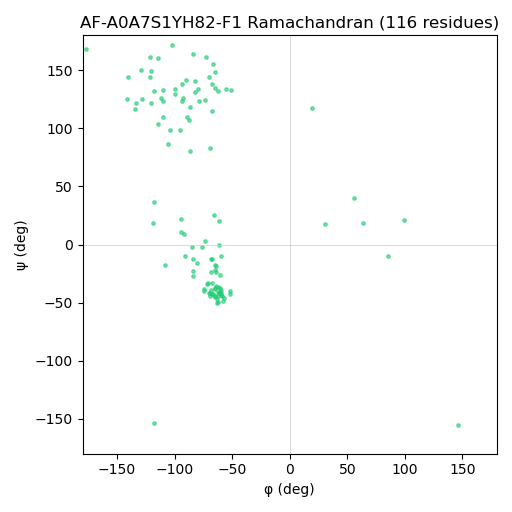.390 1.00 80.88 98 PHE A CA 1
ATOM 790 C C . PHE A 1 98 ? 1.962 -1.853 -4.784 1.00 80.88 98 PHE A C 1
ATOM 792 O O . PHE A 1 98 ? 1.541 -1.060 -5.625 1.00 80.88 98 PHE A O 1
ATOM 799 N N . SER A 1 99 ? 2.891 -2.778 -5.017 1.00 76.06 99 SER A N 1
ATOM 800 C CA . SER A 1 99 ? 3.706 -2.887 -6.224 1.00 76.06 99 SER A CA 1
ATOM 801 C C . SER A 1 99 ? 3.527 -4.228 -6.916 1.00 76.06 99 SER A C 1
ATOM 803 O O . SER A 1 99 ? 3.168 -5.220 -6.285 1.00 76.06 99 SER A O 1
ATOM 805 N N . C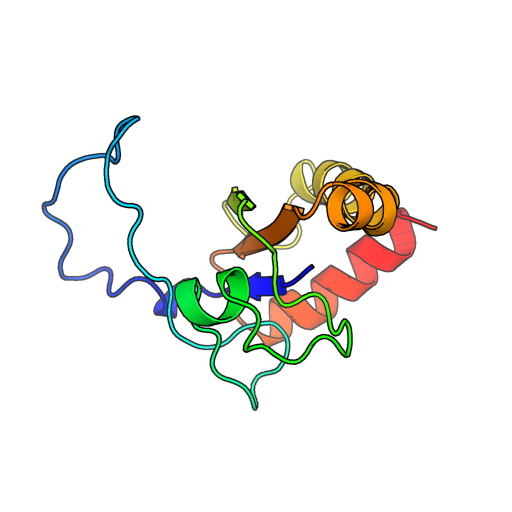YS A 1 100 ? 3.901 -4.284 -8.194 1.00 70.06 100 CYS A N 1
ATOM 806 C CA . CYS A 1 100 ? 4.046 -5.524 -8.952 1.00 70.06 100 CYS A CA 1
ATOM 807 C C . CYS A 1 100 ? 5.487 -6.092 -8.981 1.00 70.06 100 CYS A C 1
ATOM 809 O O . CYS A 1 100 ? 5.766 -7.012 -9.748 1.00 70.06 100 CYS A O 1
ATOM 811 N N . ASN A 1 101 ? 6.418 -5.575 -8.178 1.00 74.06 101 ASN A N 1
ATOM 812 C CA . ASN A 1 101 ? 7.814 -6.041 -8.150 1.00 74.06 101 ASN A CA 1
ATOM 813 C C . ASN A 1 101 ? 8.112 -6.950 -6.956 1.00 74.06 101 ASN A C 1
ATOM 815 O O . ASN A 1 101 ? 7.280 -7.077 -6.070 1.00 74.06 101 ASN A O 1
ATOM 819 N N . ASP A 1 102 ? 9.302 -7.564 -6.931 1.00 73.06 102 ASP A N 1
ATOM 820 C CA . ASP A 1 102 ? 9.732 -8.460 -5.855 1.00 73.06 102 ASP A CA 1
ATOM 821 C C . ASP A 1 102 ? 10.091 -7.757 -4.529 1.00 73.06 102 ASP A C 1
ATOM 823 O O . ASP A 1 102 ? 10.389 -6.563 -4.474 1.00 73.06 102 ASP A O 1
ATOM 827 N N . SER A 1 103 ? 10.113 -8.510 -3.422 1.00 71.81 103 SER A N 1
ATOM 828 C CA . SER A 1 103 ? 10.463 -7.943 -2.106 1.00 71.81 103 SER A CA 1
ATOM 829 C C . SER A 1 103 ? 11.876 -7.339 -2.053 1.00 71.81 103 SER A C 1
ATOM 831 O O . SER A 1 103 ? 12.144 -6.465 -1.225 1.00 71.81 103 SER A O 1
ATOM 833 N N . ALA A 1 104 ? 12.809 -7.809 -2.890 1.00 74.62 104 ALA A N 1
ATOM 834 C CA . ALA A 1 104 ? 14.167 -7.277 -2.948 1.00 74.62 104 ALA A CA 1
ATOM 835 C C . ALA A 1 104 ? 14.205 -5.916 -3.649 1.00 74.62 104 ALA A C 1
ATOM 837 O O . ALA A 1 104 ? 14.906 -5.014 -3.184 1.00 74.62 104 ALA A O 1
ATOM 838 N N . SER A 1 105 ? 13.402 -5.765 -4.698 1.00 75.12 105 SER A N 1
ATOM 839 C CA . SER A 1 105 ? 13.112 -4.513 -5.381 1.00 75.12 105 SER A CA 1
ATOM 840 C C . SER A 1 105 ? 12.512 -3.496 -4.405 1.00 75.12 105 SER A C 1
ATOM 842 O O . SER A 1 105 ? 13.081 -2.417 -4.243 1.00 75.12 105 SER A O 1
ATOM 844 N N . HIS A 1 106 ? 11.506 -3.885 -3.609 1.00 73.44 106 HIS A N 1
ATOM 845 C CA . HIS A 1 106 ? 10.885 -2.984 -2.625 1.00 73.44 106 HIS A CA 1
ATOM 846 C C . HIS A 1 106 ? 11.878 -2.455 -1.592 1.00 73.44 106 HIS A C 1
ATOM 848 O O . HIS A 1 106 ? 11.828 -1.288 -1.219 1.00 73.44 106 HIS A O 1
ATOM 854 N N . ARG A 1 107 ? 12.811 -3.293 -1.119 1.00 75.44 107 ARG A N 1
ATOM 855 C CA . ARG A 1 107 ? 13.823 -2.859 -0.140 1.00 75.44 107 ARG A CA 1
ATOM 856 C C . ARG A 1 107 ? 14.775 -1.814 -0.706 1.00 75.44 107 ARG A C 1
ATOM 858 O O . ARG A 1 107 ? 15.196 -0.933 0.034 1.00 75.44 107 ARG A O 1
ATOM 865 N N . ARG A 1 108 ? 15.146 -1.937 -1.982 1.00 78.38 108 ARG A N 1
ATOM 866 C CA . ARG A 1 108 ? 15.973 -0.932 -2.662 1.00 78.38 108 ARG A CA 1
ATOM 867 C C . ARG A 1 108 ? 15.174 0.346 -2.864 1.00 78.38 108 ARG A C 1
ATOM 869 O O . ARG A 1 108 ? 15.648 1.415 -2.519 1.00 78.38 108 ARG A O 1
ATOM 876 N N . TRP A 1 109 ? 13.934 0.205 -3.302 1.00 73.44 109 TRP A N 1
ATOM 877 C CA . TRP A 1 109 ? 13.079 1.338 -3.595 1.00 73.44 109 TRP A CA 1
ATOM 878 C C . TRP A 1 109 ? 12.686 2.151 -2.358 1.00 73.44 109 TRP A C 1
ATOM 880 O O . TRP A 1 109 ? 12.616 3.370 -2.426 1.00 73.44 109 TRP A O 1
ATOM 890 N N . ILE A 1 110 ? 12.525 1.511 -1.197 1.00 74.81 110 ILE A N 1
ATOM 891 C CA . ILE A 1 110 ? 12.303 2.227 0.068 1.00 74.81 110 ILE A CA 1
ATOM 892 C C . ILE A 1 110 ? 13.490 3.118 0.420 1.00 74.81 110 ILE A C 1
ATOM 894 O O . ILE A 1 110 ? 13.268 4.223 0.893 1.00 74.81 110 ILE A O 1
ATOM 898 N N . ARG A 1 111 ? 14.725 2.690 0.132 1.00 78.69 111 ARG A N 1
ATOM 899 C CA . ARG A 1 111 ? 15.903 3.546 0.336 1.00 78.69 111 ARG A CA 1
ATOM 900 C C . ARG A 1 111 ? 15.872 4.764 -0.580 1.00 78.69 111 ARG A C 1
ATOM 902 O O . ARG A 1 111 ? 16.240 5.846 -0.145 1.00 78.69 111 ARG A O 1
ATOM 909 N N . ASP A 1 112 ? 15.412 4.594 -1.817 1.00 74.12 112 ASP A N 1
ATOM 910 C CA . ASP A 1 112 ? 15.269 5.710 -2.754 1.00 74.12 112 ASP A CA 1
ATOM 911 C C . ASP 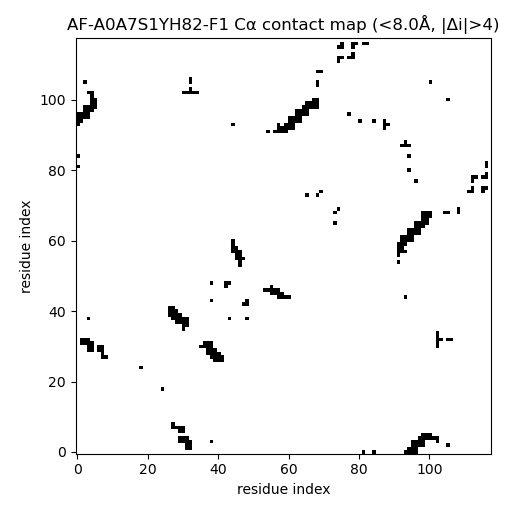A 1 112 ? 14.152 6.671 -2.311 1.00 74.12 112 ASP A C 1
ATOM 913 O O . ASP A 1 112 ? 14.317 7.884 -2.392 1.00 74.12 112 ASP A O 1
ATOM 917 N N . ILE A 1 113 ? 13.035 6.144 -1.791 1.00 71.19 113 ILE A N 1
ATOM 918 C CA . ILE A 1 113 ? 11.948 6.953 -1.217 1.00 71.19 113 ILE A CA 1
ATOM 919 C C . ILE A 1 113 ? 12.452 7.721 0.011 1.00 71.19 113 ILE A C 1
ATOM 921 O O . ILE A 1 113 ? 12.230 8.924 0.099 1.00 71.19 113 ILE A O 1
ATOM 925 N N . GLU A 1 114 ? 13.161 7.059 0.929 1.00 76.00 114 GLU A N 1
ATOM 926 C CA . GLU A 1 114 ? 13.765 7.692 2.109 1.00 76.00 114 GLU A CA 1
ATOM 927 C C . GLU A 1 114 ? 14.758 8.791 1.711 1.00 76.00 114 GLU A C 1
ATOM 929 O O . GLU A 1 114 ? 14.703 9.881 2.265 1.00 76.00 114 GLU A O 1
ATOM 934 N N . TYR A 1 115 ? 15.604 8.553 0.703 1.00 74.12 115 TYR A N 1
ATOM 935 C CA . TYR A 1 115 ? 16.562 9.549 0.213 1.00 74.12 115 TYR A CA 1
ATOM 936 C C . TYR A 1 115 ? 15.892 10.829 -0.310 1.00 74.12 115 TYR A C 1
ATOM 938 O O . TYR A 1 115 ? 16.424 11.920 -0.124 1.00 74.12 115 TYR A O 1
ATOM 946 N N . ILE A 1 116 ? 14.738 10.707 -0.973 1.00 68.56 116 ILE A N 1
ATOM 947 C CA . ILE A 1 116 ? 14.016 11.857 -1.540 1.00 68.56 116 ILE A CA 1
ATOM 948 C C . ILE A 1 116 ? 13.131 12.559 -0.499 1.00 68.56 116 ILE A C 1
ATOM 950 O O . ILE A 1 116 ? 12.888 13.755 -0.634 1.00 68.56 116 ILE A O 1
ATOM 954 N N . SER A 1 117 ? 12.669 11.842 0.529 1.00 59.94 117 SER A N 1
ATOM 955 C CA . SER A 1 117 ? 11.730 12.359 1.543 1.00 59.94 117 SER A CA 1
ATOM 956 C C . SER A 1 117 ? 12.398 13.115 2.703 1.00 59.94 117 SER A C 1
ATOM 958 O O . SER A 1 117 ? 11.697 13.618 3.576 1.00 59.94 117 SER A O 1
ATOM 960 N N . GLY A 1 118 ? 13.736 13.194 2.722 1.00 48.44 118 GLY A N 1
ATOM 961 C CA . GLY A 1 118 ? 14.505 13.914 3.747 1.00 48.44 118 GLY A CA 1
ATOM 962 C C . GLY A 1 118 ? 14.872 13.085 4.971 1.00 48.44 118 GLY A C 1
ATOM 963 O O . GLY A 1 118 ? 13.962 12.593 5.676 1.00 48.44 118 GLY A O 1
#

InterPro domains:
  IPR000866 Alkyl hydroperoxide reductase subunit C/ Thiol specific antioxidant [PF00578] (46-114)
  IPR036249 Thioredoxin-like superfamily [SSF52833] (18-113)

Radius of gyration: 14.32 Å; Cα contacts (8 Å, |Δi|>4): 167; chains: 1; bounding box: 36×31×35 Å